Protein AF-A0A183H930-F1 (afdb_monomer)

Nearest PDB structures (foldseek):
  1kss-assembly1_A  TM=9.849E-01  e=6.474E-05  Shewanella frigidimarina
  1jry-assembly1_A  TM=9.240E-01  e=1.554E-04  Shewanella frigidimarina
  2b7r-assembly1_A  TM=7.861E-01  e=8.477E-05  Shewanella frigidimarina
  1d4c-assembly3_C  TM=9.809E-01  e=2.634E-03  Shewanella oneidensis
  1qo8-assembly1_D  TM=9.457E-01  e=6.764E-03  Shewanella frigidimarina

Sequence (139 aa):
MRFLSYLLLEIIAKVVLTKEGMIAGDDYTLNNSGTTTNVRQLQLPEFTDPVIVVGGGLAGLSAALQAVHEGANVVLIEGEKDLGGNSQKASSGVAACNTEAQRIKHVNDSPELFYSDTMSAGDRENDHVLVDQLVSLIT

Secondary structure (DSSP, 8-state):
--SSSSSS-----EEEEETTEEEPPPP-----SSS------------SSPEEEE--BHHHHHHHHHHHHTT--EEEEESSSSSBGGGGG--S----SS-HHHHHTT----HHHHHHHHHHHTTT-S-HHHHHHHHHH--

Organism: NCBI:txid387005

Mean predicted aligned error: 12.5 Å

InterPro domains:
  IPR003953 FAD-dependent oxidoreductase 2, FAD-binding domain [PF00890] (51-135)
  IPR036188 FAD/NAD(P)-binding domain superfamily [G3DSA:3.50.50.60] (29-138)
  IPR036188 FAD/NAD(P)-binding domain superfamily [SSF51905] (51-134)
  IPR050315 FAD-dependent oxidoreductase 2 [PTHR43400] (49-136)

Solvent-accessible surface area (backbone atoms only — not comparable to full-atom values): 8908 Å² total; per-residue (Å²): 146,80,85,81,80,78,84,81,86,70,78,44,70,43,38,43,47,48,102,90,47,81,48,80,66,79,95,85,87,86,80,94,73,91,66,94,67,89,73,76,70,84,79,66,78,93,61,84,81,57,49,77,36,76,41,39,24,61,70,30,49,52,51,46,51,51,42,44,73,74,70,47,52,34,40,39,28,16,52,57,100,63,75,22,63,72,55,66,71,62,80,90,75,79,92,67,33,59,40,70,72,35,55,79,68,70,50,89,60,38,62,68,57,53,45,52,50,54,36,58,74,48,78,61,72,59,61,64,70,60,48,52,52,52,41,72,76,41,88

Structure (mmCIF, N/CA/C/O backbone):
data_AF-A0A183H930-F1
#
_entry.id   AF-A0A183H930-F1
#
loop_
_atom_site.group_PDB
_atom_site.id
_atom_site.type_symbol
_atom_site.label_atom_id
_atom_site.label_alt_id
_atom_site.label_comp_id
_atom_site.label_asym_id
_atom_site.label_entity_id
_atom_site.label_seq_id
_atom_site.pdbx_PDB_ins_code
_atom_site.Cartn_x
_atom_site.Cartn_y
_atom_site.Cartn_z
_atom_site.occupancy
_atom_site.B_iso_or_equiv
_atom_site.auth_seq_id
_atom_site.auth_comp_id
_atom_site.auth_asym_id
_atom_site.auth_atom_id
_atom_site.pdbx_PDB_model_num
ATOM 1 N N . MET A 1 1 ? 4.019 -26.221 32.222 1.00 42.25 1 MET A N 1
ATOM 2 C CA . MET A 1 1 ? 3.267 -25.838 31.005 1.00 42.25 1 MET A CA 1
ATOM 3 C C . MET A 1 1 ? 2.625 -24.449 31.168 1.00 42.25 1 MET A C 1
ATOM 5 O O . MET A 1 1 ? 1.417 -24.310 31.066 1.00 42.25 1 MET A O 1
ATOM 9 N N . ARG A 1 2 ? 3.423 -23.418 31.495 1.00 30.98 2 ARG A N 1
ATOM 10 C CA . ARG A 1 2 ? 2.946 -22.042 31.781 1.00 30.98 2 ARG A CA 1
ATOM 11 C C . ARG A 1 2 ? 3.982 -20.962 31.403 1.00 30.98 2 ARG A C 1
ATOM 13 O O . ARG A 1 2 ? 4.038 -19.905 32.007 1.00 30.98 2 ARG A O 1
ATOM 20 N N . PHE A 1 3 ? 4.822 -21.263 30.411 1.00 31.56 3 PHE A N 1
ATOM 21 C CA . PHE A 1 3 ? 5.838 -20.342 29.875 1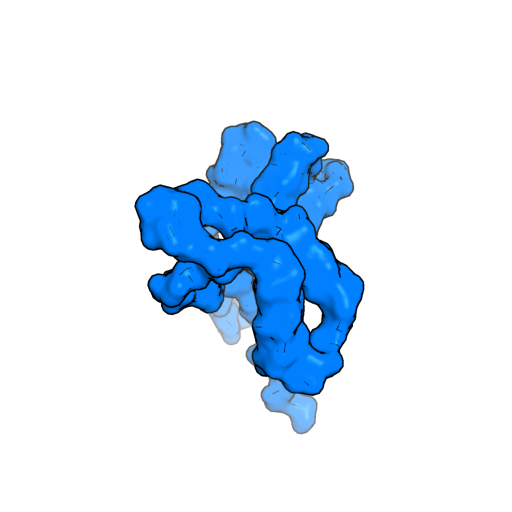.00 31.56 3 PHE A CA 1
ATOM 22 C C . PHE A 1 3 ? 5.453 -19.753 28.504 1.00 31.56 3 PHE A C 1
ATOM 24 O O . PHE A 1 3 ? 6.194 -18.955 27.953 1.00 31.56 3 PHE A O 1
ATOM 31 N N . LEU A 1 4 ? 4.275 -20.111 27.976 1.00 27.22 4 LEU A N 1
ATOM 32 C CA . LEU A 1 4 ? 3.745 -19.638 26.688 1.00 27.22 4 LEU A CA 1
ATOM 33 C C . LEU A 1 4 ? 2.601 -18.613 26.830 1.00 27.22 4 LEU A C 1
ATOM 35 O O . LEU A 1 4 ? 2.070 -18.155 25.830 1.00 27.22 4 LEU A O 1
ATOM 39 N N . SER A 1 5 ? 2.218 -18.230 28.054 1.00 31.92 5 SER A N 1
ATOM 40 C CA . SER A 1 5 ? 1.088 -17.318 28.312 1.00 31.92 5 SER A CA 1
ATOM 41 C C . SER A 1 5 ? 1.475 -15.840 28.473 1.00 31.92 5 SER A C 1
ATOM 43 O O . SER A 1 5 ? 0.611 -15.036 28.797 1.00 31.92 5 SER A O 1
ATOM 45 N N . TYR A 1 6 ? 2.749 -15.478 28.281 1.00 35.44 6 TYR A N 1
ATOM 46 C CA . TYR A 1 6 ? 3.270 -14.125 28.546 1.00 35.44 6 TYR A CA 1
ATOM 47 C C . TYR A 1 6 ? 3.743 -13.363 27.296 1.00 35.44 6 TYR A C 1
ATOM 49 O O . TYR A 1 6 ? 4.237 -12.253 27.428 1.00 35.44 6 TYR A O 1
ATOM 57 N N . LEU A 1 7 ? 3.571 -13.919 26.090 1.00 30.98 7 LEU A N 1
ATOM 58 C CA . LEU A 1 7 ? 4.020 -13.294 24.832 1.00 30.98 7 LEU A CA 1
ATOM 59 C C . LEU A 1 7 ? 2.875 -12.659 24.019 1.00 30.98 7 LEU A C 1
ATOM 61 O O . LEU A 1 7 ? 2.992 -12.492 22.813 1.00 30.98 7 LEU A O 1
ATOM 65 N N . LEU A 1 8 ? 1.731 -12.356 24.633 1.00 28.11 8 LEU A N 1
ATOM 66 C CA . LEU A 1 8 ? 0.553 -11.909 23.873 1.00 28.11 8 LEU A CA 1
ATOM 67 C C . LEU A 1 8 ? -0.244 -10.804 24.571 1.00 28.11 8 LEU A C 1
ATOM 69 O O . LEU A 1 8 ? -1.466 -10.754 24.464 1.00 28.11 8 LEU A O 1
ATOM 73 N N . LEU A 1 9 ? 0.443 -9.935 25.317 1.00 32.16 9 LEU A N 1
ATOM 74 C CA . LEU A 1 9 ? -0.199 -8.863 26.078 1.00 32.16 9 LEU A CA 1
ATOM 75 C C . LEU A 1 9 ? 0.506 -7.505 25.930 1.00 32.16 9 LEU A C 1
ATOM 77 O O . LEU A 1 9 ? 0.691 -6.796 26.910 1.00 32.16 9 LEU A O 1
ATOM 81 N N . GLU A 1 10 ? 0.878 -7.137 24.706 1.00 31.95 10 GLU A N 1
ATOM 82 C CA . GLU A 1 10 ? 1.352 -5.786 24.369 1.00 31.95 10 GLU A CA 1
ATOM 83 C C . GLU A 1 10 ? 0.702 -5.318 23.060 1.00 31.95 10 GLU A C 1
ATOM 85 O O . GLU A 1 10 ? 1.355 -5.134 22.042 1.00 31.95 10 GLU A O 1
ATOM 90 N N . ILE A 1 11 ? -0.626 -5.169 23.063 1.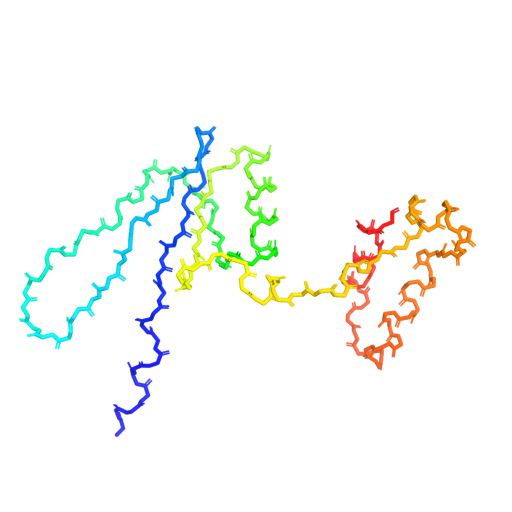00 30.03 11 ILE A N 1
ATOM 91 C CA . ILE A 1 11 ? -1.326 -4.436 21.999 1.00 30.03 11 ILE A CA 1
ATOM 92 C C . ILE A 1 11 ? -1.745 -3.108 22.612 1.00 30.03 11 ILE A C 1
ATOM 94 O O . ILE A 1 11 ? -2.835 -2.975 23.172 1.00 30.03 11 ILE A O 1
ATOM 98 N N . ILE A 1 12 ? -0.833 -2.139 22.586 1.00 35.22 12 ILE A N 1
ATOM 99 C CA . ILE A 1 12 ? -1.207 -0.744 22.797 1.00 35.22 12 ILE A CA 1
ATOM 100 C C . ILE A 1 12 ? -2.038 -0.330 21.571 1.00 35.22 12 ILE A C 1
ATOM 102 O O . ILE A 1 12 ? -1.875 -0.862 20.481 1.00 35.22 12 ILE A O 1
ATOM 106 N N . ALA A 1 13 ? -3.038 0.520 21.771 1.00 36.72 13 ALA A N 1
ATOM 107 C CA . ALA A 1 13 ? -3.813 1.111 20.693 1.00 36.72 13 ALA A CA 1
ATOM 108 C C . ALA A 1 13 ? -3.481 2.594 20.675 1.00 36.72 13 ALA A C 1
ATOM 110 O O . ALA A 1 13 ? -3.910 3.338 21.557 1.00 36.72 13 ALA A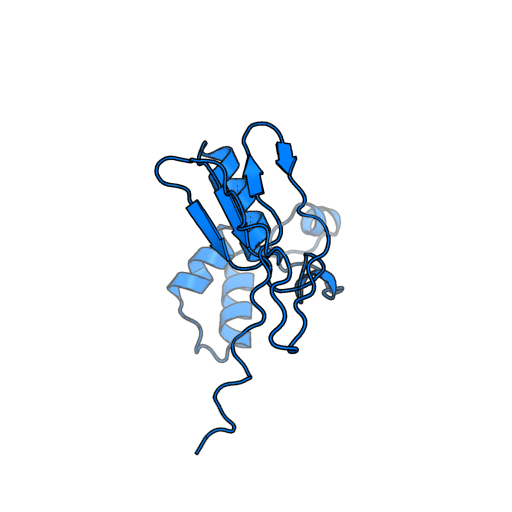 O 1
ATOM 111 N N . LYS A 1 14 ? -2.691 3.028 19.697 1.00 45.19 14 LYS A N 1
ATOM 112 C CA . LYS A 1 14 ? -2.487 4.448 19.416 1.00 45.19 14 LYS A CA 1
ATOM 113 C C . LYS A 1 14 ? -3.039 4.788 18.032 1.00 45.19 14 LYS A C 1
ATOM 115 O O . LYS A 1 14 ? -2.654 4.158 17.053 1.00 45.19 14 LYS A O 1
ATOM 120 N N . VAL A 1 15 ? -3.861 5.847 18.018 1.00 43.62 15 VAL A N 1
ATOM 121 C CA . VAL A 1 15 ? -4.410 6.635 16.890 1.00 43.62 15 VAL A CA 1
ATOM 122 C C . VAL A 1 15 ? -5.885 6.377 16.538 1.00 43.62 15 VAL A C 1
ATOM 124 O O . VAL A 1 15 ? -6.238 5.548 15.713 1.00 43.62 15 VAL A O 1
ATOM 127 N N . VAL A 1 16 ? -6.778 7.221 17.061 1.00 45.84 16 VAL A N 1
ATOM 128 C CA . VAL A 1 16 ? -8.144 7.342 16.523 1.00 45.84 16 VAL A CA 1
ATOM 129 C C . VAL A 1 16 ? -8.152 8.464 15.480 1.00 45.84 16 VAL A C 1
ATOM 131 O O . VAL A 1 16 ? -7.815 9.608 15.800 1.00 45.84 16 VAL A O 1
ATOM 134 N N . LEU A 1 17 ? -8.514 8.142 14.234 1.00 43.22 17 LEU A N 1
ATOM 135 C CA . LEU A 1 17 ? -8.667 9.123 13.158 1.00 43.22 17 LEU A CA 1
ATOM 136 C C . LEU A 1 17 ? -10.144 9.480 13.028 1.00 43.22 17 LEU A C 1
ATOM 138 O O . LEU A 1 17 ? -10.977 8.654 12.666 1.00 43.22 17 LEU A O 1
ATOM 142 N N . THR A 1 18 ? -10.470 10.730 13.332 1.00 40.78 18 THR A N 1
ATOM 143 C CA . THR A 1 18 ? -11.840 11.237 13.225 1.00 40.78 18 THR A CA 1
ATOM 144 C C . THR A 1 18 ? -11.938 12.234 12.080 1.00 40.78 18 THR A C 1
ATOM 146 O O . THR A 1 18 ? -10.941 12.851 11.696 1.00 40.78 18 THR A O 1
ATOM 149 N N . LYS A 1 19 ? -13.152 12.438 11.560 1.00 32.59 19 LYS A N 1
ATOM 150 C CA . LYS A 1 19 ? -13.449 13.485 10.570 1.00 32.59 19 LYS A CA 1
ATOM 151 C C . LYS A 1 19 ? -13.065 14.897 11.054 1.00 32.59 19 LYS A C 1
ATOM 153 O O . LYS A 1 19 ? -12.875 15.784 10.229 1.00 32.59 19 LYS A O 1
ATOM 158 N N . GLU A 1 20 ? -12.934 15.106 12.369 1.00 30.14 20 GLU A N 1
ATOM 159 C CA . GLU A 1 20 ? -12.528 16.373 12.991 1.00 30.14 20 GLU A CA 1
ATOM 160 C C . GLU A 1 20 ? -11.017 16.499 13.290 1.00 30.14 20 GLU A C 1
ATOM 162 O O . GLU A 1 20 ? -10.578 17.562 13.732 1.00 30.14 20 GLU A O 1
ATOM 167 N N . GLY A 1 21 ? -10.204 15.464 13.042 1.00 33.00 21 GLY A N 1
ATOM 168 C CA . GLY A 1 21 ? -8.750 15.494 13.251 1.00 33.00 21 GLY A CA 1
ATOM 169 C C . GLY A 1 21 ? -8.172 14.276 13.983 1.00 33.00 21 GLY A C 1
ATOM 170 O O . GLY A 1 21 ? -8.880 13.334 14.351 1.00 33.00 21 GLY A O 1
ATOM 171 N N . MET A 1 22 ? -6.846 14.299 14.171 1.00 37.06 22 MET A N 1
ATOM 172 C CA . MET A 1 22 ? -6.065 13.244 14.829 1.00 37.06 22 MET A CA 1
ATOM 173 C C . MET A 1 22 ? -6.134 13.388 16.353 1.00 37.06 22 MET A C 1
ATOM 175 O O . MET A 1 22 ? -5.714 14.409 16.895 1.00 37.06 22 MET A O 1
ATOM 179 N N . ILE A 1 23 ? -6.610 12.353 17.047 1.00 41.38 23 ILE A N 1
ATOM 180 C CA . ILE A 1 23 ? -6.580 12.294 18.513 1.00 41.38 23 ILE A CA 1
ATOM 181 C C . ILE A 1 23 ? -5.456 11.330 18.914 1.00 41.38 23 ILE A C 1
ATOM 183 O O . ILE A 1 23 ? -5.571 10.113 18.750 1.00 41.38 23 ILE A O 1
ATOM 187 N N . ALA A 1 24 ? -4.340 11.878 19.402 1.00 39.09 24 ALA A N 1
ATOM 188 C CA . ALA A 1 24 ? -3.243 11.097 19.970 1.00 39.09 24 ALA A CA 1
ATOM 189 C C . ALA A 1 24 ? -3.583 10.688 21.415 1.00 39.09 24 ALA A C 1
ATOM 191 O O . ALA A 1 24 ? -4.041 11.517 22.198 1.00 39.09 24 ALA A O 1
ATOM 192 N N . GLY A 1 25 ? -3.376 9.414 21.762 1.00 38.19 25 GLY A N 1
ATOM 193 C CA . GLY A 1 2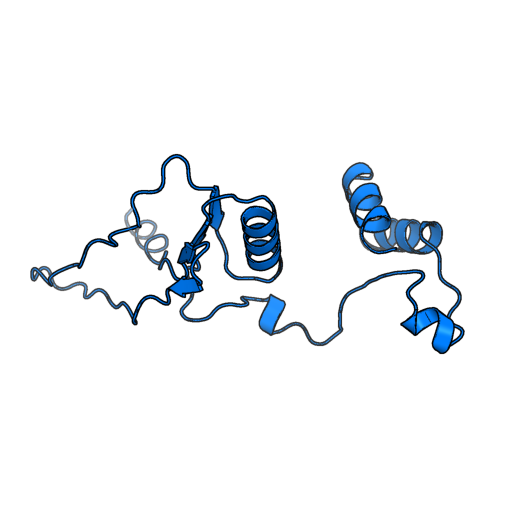5 ? -3.493 8.916 23.137 1.00 38.19 25 GLY A CA 1
ATOM 194 C C . GLY A 1 25 ? -2.150 9.004 23.871 1.00 38.19 25 GLY A C 1
ATOM 195 O O . GLY A 1 25 ? -1.135 8.562 23.330 1.00 38.19 25 GLY A O 1
ATOM 196 N N . ASP A 1 26 ? -2.149 9.578 25.078 1.00 33.12 26 ASP A N 1
ATOM 197 C CA . ASP A 1 26 ? -0.970 9.722 25.950 1.00 33.12 26 ASP A CA 1
ATOM 198 C C . ASP A 1 26 ? -0.344 8.362 26.350 1.00 33.12 26 ASP A C 1
ATOM 200 O O . ASP A 1 26 ? -1.007 7.328 26.324 1.00 33.12 26 ASP A O 1
ATOM 204 N N . ASP A 1 27 ? 0.949 8.352 26.708 1.00 33.44 27 ASP A N 1
ATOM 205 C CA . ASP A 1 27 ? 1.756 7.152 27.016 1.00 33.44 27 ASP A CA 1
ATOM 206 C C . ASP A 1 27 ? 1.128 6.218 28.088 1.00 33.44 27 ASP A C 1
ATOM 208 O O . ASP A 1 27 ? 0.786 6.647 29.191 1.00 33.44 27 ASP A O 1
ATOM 212 N N . TYR A 1 28 ? 1.051 4.910 27.790 1.00 43.62 28 TYR A N 1
ATOM 213 C CA . TYR A 1 28 ? 0.510 3.861 28.671 1.00 43.62 28 TYR A CA 1
ATOM 214 C C . TYR A 1 28 ? 1.615 2.905 29.163 1.00 43.62 28 TYR A C 1
ATOM 216 O O . TYR A 1 28 ? 2.364 2.351 28.364 1.00 43.62 28 TYR A O 1
ATOM 224 N N . THR A 1 29 ? 1.689 2.659 30.476 1.00 27.91 29 THR A N 1
ATOM 225 C CA . THR A 1 29 ? 2.452 1.553 31.095 1.00 27.91 29 THR A CA 1
ATOM 226 C C . THR A 1 29 ? 1.552 0.829 32.106 1.00 27.91 29 THR A C 1
ATOM 228 O O . THR A 1 29 ? 0.792 1.481 32.820 1.00 27.91 29 THR A O 1
ATOM 231 N N . LEU A 1 30 ? 1.606 -0.510 32.178 1.00 36.06 30 LEU A N 1
ATOM 232 C CA . LEU A 1 30 ? 0.872 -1.315 33.171 1.00 36.06 30 LEU A CA 1
ATOM 233 C C . LEU A 1 30 ? 1.864 -2.057 34.080 1.00 36.06 30 LEU A C 1
ATOM 235 O O . LEU A 1 30 ? 2.771 -2.732 33.599 1.00 36.06 30 LEU A O 1
ATOM 239 N N . ASN A 1 31 ? 1.705 -1.926 35.401 1.00 35.69 31 ASN A N 1
ATOM 240 C CA . ASN A 1 31 ? 2.562 -2.560 36.405 1.00 35.69 31 ASN A CA 1
ATOM 241 C C . ASN A 1 31 ? 1.976 -3.888 36.922 1.00 35.69 31 ASN A C 1
ATOM 243 O O . ASN A 1 31 ? 0.788 -4.017 37.199 1.00 35.69 31 ASN A O 1
ATOM 247 N N . ASN A 1 32 ? 2.844 -4.886 37.097 1.00 46.19 32 ASN A N 1
ATOM 248 C CA . ASN A 1 32 ? 2.489 -6.275 37.407 1.00 46.19 32 ASN A CA 1
ATOM 249 C C . ASN A 1 32 ? 2.323 -6.567 38.922 1.00 46.19 32 ASN A C 1
ATOM 251 O O . ASN A 1 32 ? 2.726 -7.626 39.395 1.00 46.19 32 ASN A O 1
ATOM 255 N N . SER A 1 33 ? 1.806 -5.623 39.722 1.00 44.78 33 SER A N 1
ATOM 256 C CA . SER A 1 33 ? 1.922 -5.679 41.197 1.00 44.78 33 SER A CA 1
ATOM 257 C C . SER A 1 33 ? 0.632 -5.940 41.985 1.00 44.78 33 SER A C 1
ATOM 259 O O . SER A 1 33 ? 0.656 -5.852 43.209 1.00 44.78 33 SER A O 1
ATOM 261 N N . GLY A 1 34 ? -0.492 -6.281 41.345 1.00 39.94 34 GLY A N 1
ATOM 262 C CA . GLY A 1 34 ? -1.723 -6.636 42.076 1.00 39.94 34 GLY A CA 1
ATOM 263 C C . GLY A 1 34 ? -2.332 -5.492 42.903 1.00 39.94 34 GLY A C 1
ATOM 264 O O . GLY A 1 34 ? -3.161 -5.731 43.778 1.00 39.94 34 GLY A O 1
ATOM 265 N N . THR A 1 35 ? -1.945 -4.249 42.617 1.00 31.41 35 THR A N 1
ATOM 266 C CA . THR A 1 35 ? -2.555 -3.029 43.152 1.00 31.41 35 THR A CA 1
ATOM 267 C C . THR A 1 35 ? -3.465 -2.441 42.076 1.00 31.41 35 THR A C 1
ATOM 269 O O . THR A 1 35 ? -3.062 -2.349 40.920 1.00 31.41 35 THR A O 1
ATOM 272 N N . THR A 1 36 ? -4.691 -2.046 42.429 1.00 35.97 36 THR A N 1
ATOM 273 C CA . THR A 1 36 ? -5.628 -1.350 41.531 1.00 35.97 36 THR A CA 1
ATOM 274 C C . THR A 1 36 ? -5.062 0.005 41.109 1.00 35.97 36 THR A C 1
ATOM 276 O O . THR A 1 36 ? -5.284 1.020 41.768 1.00 35.97 36 THR A O 1
ATOM 279 N N . THR A 1 37 ? -4.332 0.024 40.000 1.00 34.47 37 THR A N 1
ATOM 280 C CA . THR A 1 37 ? -4.044 1.244 39.248 1.00 34.47 37 THR A CA 1
ATOM 281 C C . THR A 1 37 ? -5.280 1.551 38.405 1.00 34.47 37 THR A C 1
ATOM 283 O O . THR A 1 37 ? -5.865 0.649 37.810 1.00 34.47 37 THR A O 1
ATOM 286 N N . ASN A 1 38 ? -5.726 2.806 38.403 1.00 36.47 38 ASN A N 1
ATOM 287 C CA . ASN A 1 38 ? -6.899 3.261 37.661 1.00 36.47 38 ASN A CA 1
ATOM 288 C C . ASN A 1 38 ? -6.625 3.098 36.153 1.00 36.47 38 ASN A C 1
ATOM 290 O O . ASN A 1 38 ? -6.070 3.992 35.516 1.00 36.47 38 ASN A O 1
ATOM 294 N N . VAL A 1 39 ? -6.930 1.919 35.602 1.00 41.12 39 VAL A N 1
ATOM 295 C CA . VAL A 1 39 ? -6.864 1.657 34.166 1.00 41.12 39 VAL A CA 1
ATOM 296 C C . VAL A 1 39 ? -7.978 2.499 33.568 1.00 41.12 39 VAL A C 1
ATOM 298 O O . VAL A 1 39 ? -9.147 2.122 33.630 1.00 41.12 39 VAL A O 1
ATOM 301 N N . ARG A 1 40 ? -7.649 3.695 33.069 1.00 39.00 40 ARG A N 1
ATOM 302 C CA . ARG A 1 40 ? -8.589 4.454 32.248 1.00 39.00 40 ARG A CA 1
ATOM 303 C C . ARG A 1 40 ? -8.880 3.586 31.034 1.00 39.00 40 ARG A C 1
ATOM 305 O O . ARG A 1 40 ? -8.052 3.474 30.135 1.00 39.00 40 ARG A O 1
ATOM 312 N N . GLN A 1 41 ? -10.027 2.918 31.072 1.00 42.25 41 GLN A N 1
ATOM 313 C CA . GLN A 1 41 ? -10.597 2.211 29.941 1.00 42.25 41 GLN A CA 1
ATOM 314 C C . GLN A 1 41 ? -10.553 3.166 28.746 1.00 42.25 41 GLN A C 1
ATOM 316 O O . GLN A 1 41 ? -10.975 4.317 28.875 1.00 42.25 41 GLN A O 1
ATOM 321 N N . LEU A 1 42 ? -9.985 2.722 27.621 1.00 45.72 42 LEU A N 1
ATOM 322 C CA . LEU A 1 42 ? -10.014 3.485 26.377 1.00 45.72 42 LEU A CA 1
ATOM 323 C C . LEU A 1 42 ? -11.484 3.753 26.046 1.00 45.72 42 LEU A C 1
ATOM 325 O O . LEU A 1 42 ? -12.212 2.857 25.620 1.00 45.72 42 LEU A O 1
ATOM 329 N N . GLN A 1 43 ? -11.928 4.980 26.302 1.00 45.25 43 GLN A N 1
ATOM 330 C CA . GLN A 1 43 ? -13.201 5.478 25.814 1.00 45.25 43 GLN A CA 1
ATOM 331 C C . GLN A 1 43 ? -12.989 5.784 24.340 1.00 45.25 43 GLN A C 1
ATOM 333 O O . GLN A 1 43 ? -12.595 6.884 23.957 1.00 45.25 43 GLN A O 1
ATOM 338 N N . LEU A 1 44 ? -13.170 4.749 23.520 1.00 52.12 44 LEU A N 1
ATOM 339 C CA . LEU A 1 44 ? -13.325 4.935 22.088 1.00 52.12 44 LEU A CA 1
ATOM 340 C C . LEU A 1 44 ? -14.553 5.829 21.877 1.00 52.12 44 LEU A C 1
ATOM 342 O O . LEU A 1 44 ? -15.536 5.679 22.612 1.00 52.12 44 LEU A O 1
ATOM 346 N N . PRO A 1 45 ? -14.522 6.760 20.913 1.00 52.59 45 PRO A N 1
ATOM 347 C CA . PRO A 1 45 ? -15.732 7.473 20.545 1.00 52.59 45 PRO A CA 1
ATOM 348 C C . PRO A 1 45 ? -16.809 6.445 20.189 1.00 52.59 45 PRO A C 1
ATOM 350 O O . PRO A 1 45 ? -16.507 5.429 19.555 1.00 52.59 45 PRO A O 1
ATOM 353 N N . GLU A 1 46 ? -18.052 6.687 20.602 1.00 60.84 46 GLU A N 1
ATOM 354 C CA . GLU A 1 46 ? -19.182 5.870 20.161 1.00 60.84 46 GLU A CA 1
ATOM 355 C C . GLU A 1 46 ? -19.425 6.131 18.672 1.00 60.84 46 GLU A C 1
ATOM 357 O O . GLU A 1 46 ? -20.236 6.966 18.276 1.00 60.84 46 GLU A O 1
ATOM 362 N N . PHE A 1 47 ? -18.673 5.434 17.828 1.00 61.62 47 PHE A N 1
ATOM 363 C CA . PHE A 1 47 ? -18.968 5.330 16.413 1.00 61.62 47 PHE A CA 1
ATOM 364 C C . PHE A 1 47 ? -19.906 4.149 16.200 1.00 61.62 47 PHE A C 1
ATOM 366 O O . PHE A 1 47 ? -19.633 3.034 16.644 1.00 61.62 47 PHE A O 1
ATOM 373 N N . THR A 1 48 ? -20.997 4.381 15.480 1.00 66.69 48 THR A N 1
ATOM 374 C CA . THR A 1 48 ? -21.731 3.297 14.827 1.00 66.69 48 THR A CA 1
ATOM 375 C C . THR A 1 48 ? -20.855 2.738 13.706 1.00 66.69 48 THR A C 1
ATOM 377 O O . THR A 1 48 ? -20.447 3.499 12.826 1.00 66.69 48 THR A O 1
ATOM 380 N N . ASP A 1 49 ? -20.556 1.440 13.766 1.00 77.94 49 ASP A N 1
ATOM 381 C CA . ASP A 1 49 ? -19.862 0.658 12.730 1.00 77.94 49 ASP A CA 1
ATOM 382 C C . ASP A 1 49 ? -18.511 1.235 12.245 1.00 77.94 49 ASP A C 1
ATOM 384 O O . ASP A 1 49 ? -18.363 1.580 11.070 1.00 77.94 49 ASP A O 1
ATOM 388 N N . PRO A 1 50 ? -17.492 1.360 13.121 1.00 81.81 50 PRO A N 1
ATOM 389 C CA . PRO A 1 50 ? -16.184 1.854 12.708 1.00 81.81 50 PRO A CA 1
ATOM 390 C C . PRO A 1 50 ? -15.415 0.830 11.860 1.00 81.81 50 PRO A C 1
ATOM 392 O O . PRO A 1 50 ? -15.440 -0.374 12.121 1.00 81.81 50 PRO A O 1
ATOM 395 N N . VAL A 1 51 ? -14.626 1.329 10.908 1.00 85.81 51 VAL A N 1
ATOM 396 C CA . VAL A 1 51 ? -13.557 0.558 10.265 1.00 85.81 51 VAL A CA 1
ATOM 397 C C . VAL A 1 51 ? -12.370 0.508 11.220 1.00 85.81 51 VAL A C 1
ATOM 399 O O . VAL A 1 51 ? -11.827 1.544 11.605 1.00 85.81 51 VAL A O 1
ATOM 402 N N . ILE A 1 52 ? -11.955 -0.697 11.607 1.00 87.50 52 ILE A N 1
ATOM 403 C CA . ILE A 1 52 ? -10.804 -0.897 12.492 1.00 87.50 52 ILE A CA 1
ATOM 404 C C . ILE A 1 52 ? -9.595 -1.299 11.650 1.00 87.50 52 ILE A C 1
ATOM 406 O O . ILE A 1 52 ? -9.609 -2.334 10.986 1.00 87.50 52 ILE A O 1
ATOM 410 N N . VAL A 1 53 ? -8.539 -0.495 11.709 1.00 85.94 53 VAL A N 1
ATOM 411 C CA . VAL A 1 53 ? -7.258 -0.749 11.049 1.00 85.94 53 VAL A CA 1
ATOM 412 C C . VAL A 1 53 ? -6.220 -1.130 12.097 1.00 85.94 53 VAL A C 1
ATOM 414 O O . VAL A 1 53 ? -6.018 -0.412 13.074 1.00 85.94 53 VAL A O 1
ATOM 417 N N . VAL A 1 54 ? -5.543 -2.259 11.896 1.00 88.06 54 VAL A N 1
ATOM 418 C CA . VAL A 1 54 ? -4.516 -2.765 12.817 1.00 88.06 54 VAL A CA 1
ATOM 419 C C . VAL A 1 54 ? -3.142 -2.653 12.159 1.00 88.06 54 VAL A C 1
ATOM 421 O O . VAL A 1 54 ? -2.914 -3.215 11.090 1.00 88.06 54 VAL A O 1
ATOM 424 N N . GLY A 1 55 ? -2.234 -1.941 12.820 1.00 85.25 55 GLY A N 1
ATOM 425 C CA . GLY A 1 55 ? -0.892 -1.599 12.359 1.00 85.25 55 GLY A CA 1
ATOM 426 C C . GLY A 1 55 ? -0.801 -0.158 11.851 1.00 85.25 55 GLY A C 1
ATOM 427 O O . GLY A 1 55 ? -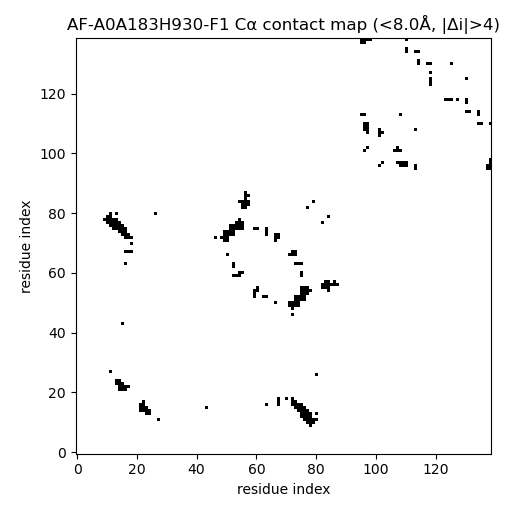1.505 0.237 10.928 1.00 85.25 55 GLY A O 1
ATOM 428 N N . GLY A 1 56 ? 0.117 0.621 12.416 1.00 85.69 56 GLY A N 1
ATOM 429 C CA . GLY A 1 56 ? 0.434 2.003 12.051 1.00 85.69 56 GLY A CA 1
ATOM 430 C C . GLY A 1 56 ? 1.610 2.136 11.081 1.00 85.69 56 GLY A C 1
ATOM 431 O O . GLY A 1 56 ? 2.232 3.195 11.008 1.00 85.69 56 GLY A O 1
ATOM 432 N N . GLY A 1 57 ? 1.951 1.070 10.352 1.00 87.69 57 GLY A N 1
ATOM 433 C CA . GLY A 1 57 ? 2.898 1.111 9.232 1.00 87.69 57 GLY A CA 1
ATOM 434 C C . GLY A 1 57 ? 2.295 1.747 7.973 1.00 87.69 57 GLY A C 1
ATOM 435 O O . GLY A 1 57 ? 1.127 2.132 7.963 1.00 87.69 57 GLY A O 1
ATOM 436 N N . LEU A 1 58 ? 3.070 1.813 6.881 1.00 90.38 58 LEU A N 1
ATOM 437 C CA . LEU A 1 58 ? 2.629 2.462 5.634 1.00 90.38 58 LEU A CA 1
ATOM 438 C C . LEU A 1 58 ? 1.283 1.913 5.135 1.00 90.38 58 LEU A C 1
ATOM 440 O O . LEU A 1 58 ? 0.377 2.690 4.869 1.00 90.38 58 LEU A O 1
ATOM 444 N N . ALA A 1 59 ? 1.127 0.586 5.083 1.00 92.06 59 ALA A N 1
ATOM 445 C CA . ALA A 1 59 ? -0.103 -0.048 4.606 1.00 92.06 59 ALA A CA 1
ATOM 446 C C . ALA A 1 59 ? -1.335 0.318 5.453 1.00 92.06 59 ALA A C 1
ATOM 448 O O . ALA A 1 59 ? -2.379 0.660 4.903 1.00 92.06 59 ALA A O 1
ATOM 449 N N . GLY A 1 60 ? -1.214 0.284 6.784 1.00 90.75 60 GLY A N 1
ATOM 450 C CA . GLY A 1 60 ? -2.326 0.609 7.677 1.00 90.75 60 GLY A CA 1
ATOM 451 C C . GLY A 1 60 ? -2.684 2.092 7.648 1.00 90.75 60 GLY A C 1
ATOM 452 O O . GLY A 1 60 ? -3.857 2.437 7.545 1.00 90.75 60 GLY A O 1
ATOM 453 N N . LEU A 1 61 ? -1.690 2.984 7.621 1.00 89.12 61 LEU A N 1
ATOM 454 C CA . LEU A 1 61 ? -1.936 4.419 7.461 1.00 89.12 61 LEU A CA 1
ATOM 455 C C . LEU A 1 61 ? -2.588 4.742 6.109 1.00 89.12 61 LEU A C 1
ATOM 457 O O . LEU A 1 61 ? -3.530 5.530 6.068 1.00 89.12 61 LEU A O 1
ATOM 461 N N . S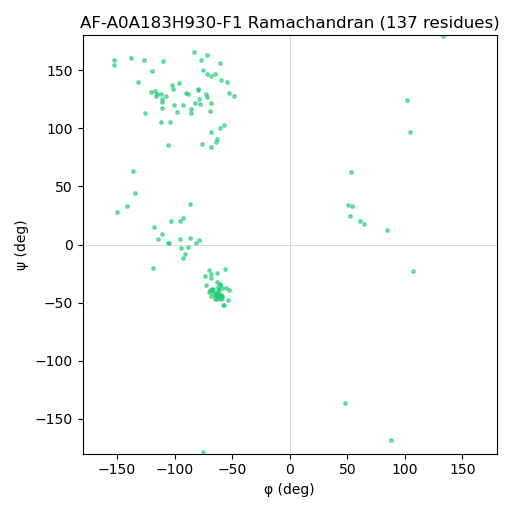ER A 1 62 ? -2.145 4.109 5.018 1.00 89.12 62 SER A N 1
ATOM 462 C CA . SER A 1 62 ? -2.766 4.257 3.697 1.00 89.12 62 SER A CA 1
ATOM 463 C C . SER A 1 62 ? -4.212 3.756 3.681 1.00 89.12 62 SER A C 1
ATOM 465 O O . SER A 1 62 ? -5.089 4.452 3.174 1.00 89.12 62 SER A O 1
ATOM 467 N N . ALA A 1 63 ? -4.483 2.591 4.276 1.00 88.88 63 ALA A N 1
ATOM 468 C CA . ALA A 1 63 ? -5.836 2.047 4.379 1.00 88.88 63 ALA A CA 1
ATOM 469 C C . ALA A 1 63 ? -6.754 2.951 5.214 1.00 88.88 63 ALA A C 1
ATOM 471 O O . ALA A 1 63 ? -7.887 3.225 4.818 1.00 88.88 63 ALA A O 1
ATOM 472 N N . ALA A 1 64 ? -6.254 3.454 6.344 1.00 85.19 64 ALA A N 1
ATOM 473 C CA . ALA A 1 64 ? -7.001 4.347 7.215 1.00 85.19 64 ALA A CA 1
ATOM 474 C C . ALA A 1 64 ? -7.309 5.686 6.534 1.00 85.19 64 ALA A C 1
ATOM 476 O O . ALA A 1 64 ? -8.445 6.149 6.590 1.00 85.19 64 ALA A O 1
ATOM 477 N N . LEU A 1 65 ? -6.330 6.276 5.841 1.00 83.44 65 LEU A N 1
ATOM 478 C CA . LEU A 1 65 ? -6.524 7.505 5.073 1.00 83.44 65 LEU A CA 1
ATOM 479 C C . LEU A 1 65 ? -7.584 7.321 3.983 1.00 83.44 65 LEU A C 1
ATOM 481 O O . LEU A 1 65 ? -8.486 8.150 3.873 1.00 83.44 65 LEU A O 1
ATOM 485 N N . GLN A 1 66 ? -7.505 6.231 3.214 1.00 86.81 66 GLN A N 1
ATOM 486 C CA . GLN A 1 66 ? -8.489 5.963 2.169 1.00 86.81 66 GLN A CA 1
ATOM 487 C C . GLN A 1 66 ? -9.890 5.781 2.762 1.00 86.81 66 GLN A C 1
ATOM 489 O O . GLN A 1 66 ? -10.837 6.388 2.278 1.00 86.81 66 GLN A O 1
ATOM 494 N N . ALA A 1 67 ? -10.034 5.011 3.842 1.00 82.75 67 ALA A N 1
ATOM 495 C CA . ALA A 1 67 ? -11.326 4.819 4.495 1.00 82.75 67 ALA A CA 1
ATOM 496 C C . ALA A 1 67 ? -11.919 6.140 5.025 1.00 82.75 67 ALA A C 1
ATOM 498 O O . ALA A 1 67 ? -13.117 6.374 4.875 1.00 82.75 67 ALA A O 1
ATOM 499 N N . VAL A 1 68 ? -11.090 7.036 5.578 1.00 80.75 68 VAL A N 1
ATOM 500 C CA . VAL A 1 68 ? -11.524 8.386 5.976 1.00 80.75 68 VAL A CA 1
ATOM 501 C C . VAL A 1 68 ? -11.963 9.213 4.763 1.00 80.75 68 VAL A C 1
ATOM 503 O O . VAL A 1 68 ? -12.988 9.889 4.837 1.00 80.75 68 VAL A O 1
ATOM 506 N N . HIS A 1 69 ? -11.233 9.159 3.643 1.00 80.12 69 HIS A N 1
ATOM 507 C CA . HIS A 1 69 ? -11.623 9.845 2.403 1.00 80.12 69 HIS A CA 1
ATOM 508 C C . HIS A 1 69 ? -12.975 9.360 1.859 1.00 80.12 69 HIS A C 1
ATOM 510 O O . HIS A 1 69 ? -13.745 10.171 1.351 1.00 80.12 69 HIS A O 1
ATOM 516 N N . GLU A 1 70 ? -13.295 8.077 2.028 1.00 87.62 70 GLU A N 1
ATOM 517 C CA . GLU A 1 70 ? -14.602 7.498 1.681 1.00 87.62 70 GLU A CA 1
ATOM 518 C C . GLU A 1 70 ? -15.700 7.791 2.730 1.00 87.62 70 GLU A C 1
ATOM 520 O O . GLU A 1 70 ? -16.831 7.320 2.612 1.00 87.62 70 GLU A O 1
ATOM 525 N N . GLY A 1 71 ? -15.397 8.578 3.768 1.00 77.62 71 GLY A N 1
ATOM 526 C CA . GLY A 1 71 ? -16.357 9.016 4.783 1.00 77.62 71 GLY A CA 1
ATOM 527 C C . GLY A 1 71 ? -16.589 8.027 5.927 1.00 77.62 71 GLY A C 1
ATOM 528 O O . GLY A 1 71 ? -17.537 8.204 6.696 1.00 77.62 71 GLY A O 1
ATOM 529 N N . ALA A 1 72 ? -15.749 6.998 6.070 1.00 81.19 72 ALA A N 1
ATOM 530 C CA . ALA A 1 72 ? -15.845 6.059 7.180 1.00 81.19 72 ALA A CA 1
ATOM 531 C C . ALA A 1 72 ? -15.323 6.665 8.494 1.00 81.19 72 ALA A C 1
ATOM 533 O O . ALA A 1 72 ? -14.381 7.461 8.515 1.00 81.19 72 ALA A O 1
ATOM 534 N N . ASN A 1 73 ? -15.890 6.219 9.617 1.00 77.88 73 ASN A N 1
ATOM 535 C CA . ASN A 1 73 ? -15.272 6.412 10.927 1.00 77.88 73 ASN A CA 1
ATOM 536 C C . ASN A 1 73 ? -14.166 5.366 11.094 1.00 77.88 73 ASN A C 1
ATOM 538 O O . ASN A 1 73 ? -14.443 4.173 10.960 1.00 77.88 73 ASN A O 1
ATOM 542 N N . VAL A 1 74 ? -12.934 5.789 11.390 1.00 77.31 74 VAL A N 1
ATOM 543 C CA . VAL A 1 74 ? -11.777 4.885 11.420 1.00 77.31 74 VAL A CA 1
ATOM 544 C C . VAL A 1 74 ? -11.112 4.866 12.792 1.00 77.31 74 VAL A C 1
ATOM 546 O O . VAL A 1 74 ? -10.770 5.895 13.370 1.00 77.31 74 VAL A O 1
ATOM 549 N N . VAL A 1 75 ? -10.863 3.665 13.303 1.00 81.38 75 VAL A N 1
ATOM 550 C CA . VAL A 1 75 ? -10.033 3.439 14.490 1.00 81.38 75 VAL A CA 1
ATOM 551 C C . VAL A 1 75 ? -8.750 2.753 14.037 1.00 81.38 75 VAL A C 1
ATOM 553 O O . VAL A 1 75 ? -8.816 1.644 13.514 1.00 81.38 75 VAL A O 1
ATOM 556 N N . LEU A 1 76 ? -7.592 3.389 14.229 1.00 78.56 76 LEU A N 1
ATOM 557 C CA . LEU A 1 76 ? -6.286 2.795 13.943 1.00 78.56 76 LEU A CA 1
ATOM 558 C C . LEU A 1 76 ? -5.612 2.343 15.249 1.00 78.56 76 LEU A C 1
ATOM 560 O O . LEU A 1 76 ? -5.673 2.998 16.287 1.00 78.56 76 LEU A O 1
ATOM 564 N N . ILE A 1 77 ? -5.007 1.164 15.222 1.00 81.31 77 ILE A N 1
ATOM 565 C CA . ILE A 1 77 ? -4.399 0.539 16.395 1.00 81.31 77 ILE A CA 1
ATOM 566 C C . ILE A 1 77 ? -2.951 0.211 16.055 1.00 81.31 77 ILE A C 1
ATOM 568 O O . ILE A 1 77 ? -2.698 -0.660 15.228 1.00 81.31 77 ILE A O 1
ATOM 572 N N . GLU A 1 78 ? -2.008 0.885 16.706 1.00 81.94 78 GLU A N 1
ATOM 573 C CA . GLU A 1 78 ? -0.580 0.549 16.678 1.00 81.94 78 GLU A CA 1
ATOM 574 C C . GLU A 1 78 ? -0.122 0.032 18.045 1.00 81.94 78 GLU A C 1
ATOM 576 O O . GLU A 1 78 ? -0.306 0.731 19.044 1.00 81.94 78 GLU A O 1
ATOM 581 N N . GLY A 1 79 ? 0.473 -1.167 18.042 1.00 77.75 79 GLY A N 1
ATOM 582 C CA . GLY A 1 79 ? 0.992 -1.864 19.219 1.00 77.75 79 GLY A CA 1
ATOM 583 C C . GLY A 1 79 ? 2.284 -1.262 19.765 1.00 77.75 79 GLY A C 1
ATOM 584 O O . GLY A 1 79 ? 2.536 -1.356 20.964 1.00 77.75 79 GLY A O 1
ATOM 585 N N . GLU A 1 80 ? 3.070 -0.613 18.907 1.00 79.50 80 GLU A N 1
ATOM 586 C CA . GLU A 1 80 ? 4.307 0.071 19.270 1.00 79.50 80 GLU A CA 1
ATOM 587 C C . GLU A 1 80 ? 4.078 1.491 19.814 1.00 79.50 80 GLU A C 1
ATOM 589 O O . GLU A 1 80 ? 3.012 2.099 19.681 1.00 79.50 80 GLU A O 1
ATOM 594 N N . LYS A 1 81 ? 5.121 2.061 20.438 1.00 76.56 81 LYS A N 1
ATOM 595 C CA . LYS A 1 81 ? 5.066 3.441 20.950 1.00 76.56 81 LYS A CA 1
ATOM 596 C C . LYS A 1 81 ? 4.851 4.467 19.832 1.00 76.56 81 LYS A C 1
ATOM 598 O O . LYS A 1 81 ? 4.131 5.447 20.053 1.00 76.56 81 LYS A O 1
ATOM 603 N N . ASP A 1 82 ? 5.496 4.234 18.693 1.00 79.69 82 ASP A N 1
ATOM 604 C CA . ASP A 1 82 ? 5.582 5.140 17.553 1.00 79.69 82 ASP A CA 1
ATOM 605 C C . ASP A 1 82 ? 4.978 4.493 16.299 1.00 79.69 82 ASP A C 1
ATOM 607 O O . ASP A 1 82 ? 5.050 3.279 16.105 1.00 79.69 82 ASP A O 1
ATOM 611 N N . LEU A 1 83 ? 4.412 5.321 15.417 1.00 83.12 83 LEU A N 1
ATOM 612 C CA . LEU A 1 83 ? 3.931 4.884 14.106 1.00 83.12 83 LEU A CA 1
ATOM 613 C C . LEU A 1 83 ? 5.091 4.573 13.151 1.00 83.12 83 LEU A C 1
ATOM 615 O O . LEU A 1 83 ? 6.208 5.066 13.296 1.00 83.12 83 LEU A O 1
ATOM 619 N N . GLY A 1 84 ? 4.772 3.843 12.085 1.00 81.75 84 GLY A N 1
ATOM 620 C CA . GLY A 1 84 ? 5.634 3.654 10.923 1.00 81.75 84 GLY A CA 1
ATOM 621 C C . GLY A 1 84 ? 6.256 2.264 10.822 1.00 81.75 84 GLY A C 1
ATOM 622 O O . GLY A 1 84 ? 6.568 1.837 9.709 1.00 81.75 84 GLY A O 1
ATOM 623 N N . GLY A 1 85 ? 6.386 1.524 11.927 1.00 87.38 85 GLY A N 1
ATOM 624 C CA . GLY A 1 85 ? 6.870 0.140 11.934 1.00 87.38 85 GLY A CA 1
ATOM 625 C C . GLY A 1 85 ? 8.149 -0.064 11.105 1.00 87.38 85 GLY A C 1
ATOM 626 O O . GLY A 1 85 ? 9.075 0.747 11.125 1.00 87.38 85 GLY A O 1
ATOM 627 N N . ASN A 1 86 ? 8.207 -1.141 10.315 1.00 89.81 86 ASN A N 1
ATOM 628 C CA . ASN A 1 86 ? 9.336 -1.369 9.401 1.00 89.81 86 ASN A CA 1
ATOM 629 C C . ASN A 1 86 ? 9.397 -0.360 8.247 1.00 89.81 86 ASN A C 1
ATOM 631 O O . ASN A 1 86 ? 10.482 -0.097 7.733 1.00 89.81 86 ASN A O 1
ATOM 635 N N . SER A 1 87 ? 8.269 0.240 7.862 1.00 89.44 87 SER A N 1
ATOM 636 C CA . SER A 1 87 ? 8.230 1.239 6.792 1.00 89.44 87 SER A CA 1
ATOM 637 C C . SER A 1 87 ? 9.044 2.486 7.141 1.00 89.44 87 SER A C 1
ATOM 639 O O . SER A 1 87 ? 9.675 3.056 6.260 1.00 89.44 87 SER A O 1
ATOM 641 N N . GLN A 1 88 ? 9.117 2.865 8.421 1.00 87.81 88 GLN A N 1
ATOM 642 C CA . GLN A 1 88 ? 9.947 3.987 8.879 1.00 87.81 88 GLN A CA 1
ATOM 643 C C . GLN A 1 88 ? 11.452 3.755 8.649 1.00 87.81 88 GLN A C 1
ATOM 645 O O . GLN A 1 88 ? 12.220 4.707 8.543 1.00 87.81 88 GLN A O 1
ATOM 650 N N . LYS A 1 89 ? 11.883 2.490 8.570 1.00 89.50 89 LYS A N 1
ATOM 651 C CA . LYS A 1 89 ? 13.287 2.096 8.367 1.00 89.50 89 LYS A CA 1
ATOM 652 C C . LYS A 1 89 ? 13.648 1.931 6.886 1.00 89.50 89 LYS A C 1
ATOM 654 O O . LYS A 1 89 ? 14.819 1.730 6.571 1.00 89.50 89 LYS A O 1
ATOM 659 N N . ALA A 1 90 ? 12.667 1.979 5.983 1.00 88.44 90 ALA A N 1
ATOM 660 C CA . ALA A 1 90 ? 12.897 1.827 4.554 1.00 88.44 90 ALA A CA 1
ATOM 661 C C . ALA A 1 90 ? 13.590 3.076 3.984 1.00 88.44 90 ALA A C 1
ATOM 663 O O . ALA A 1 90 ? 13.112 4.194 4.154 1.00 88.44 90 ALA A O 1
ATOM 664 N N . SER A 1 91 ? 14.716 2.887 3.291 1.00 88.00 91 SER A N 1
ATOM 665 C CA . SER A 1 91 ? 15.516 3.980 2.711 1.00 88.00 91 SER A CA 1
ATOM 666 C C . SER A 1 91 ? 15.641 3.913 1.188 1.00 88.00 91 SER A C 1
ATOM 668 O O . SER A 1 91 ? 15.920 4.924 0.549 1.00 88.00 91 SER A O 1
ATOM 670 N N . SER A 1 92 ? 15.416 2.739 0.593 1.00 86.81 92 SER A N 1
ATOM 671 C CA . SER A 1 92 ? 15.660 2.472 -0.832 1.00 86.81 92 SER A CA 1
ATOM 672 C C . SER A 1 92 ? 14.541 2.938 -1.772 1.00 86.81 92 SER A C 1
ATOM 674 O O . SER A 1 92 ? 14.660 2.768 -2.982 1.00 86.81 92 SER A O 1
ATOM 676 N N . GLY A 1 93 ? 13.487 3.558 -1.238 1.00 87.19 93 GLY A N 1
ATOM 677 C CA . GLY A 1 93 ? 12.356 4.072 -2.011 1.00 87.19 93 GLY A CA 1
ATOM 678 C C . GLY A 1 93 ? 11.246 3.046 -2.248 1.00 87.19 93 GLY A C 1
ATOM 679 O O . GLY A 1 93 ? 11.200 1.996 -1.609 1.00 87.19 93 GLY A O 1
ATOM 680 N N . VAL A 1 94 ? 10.329 3.396 -3.152 1.00 88.69 94 VAL A N 1
ATOM 681 C CA . VAL A 1 94 ? 9.169 2.587 -3.548 1.00 88.69 94 VAL A CA 1
ATOM 682 C C . VAL A 1 94 ? 9.311 2.238 -5.026 1.00 88.69 94 VAL A C 1
ATOM 684 O O . VAL A 1 94 ? 9.606 3.116 -5.838 1.00 88.69 94 VAL A O 1
ATOM 687 N N . ALA A 1 95 ? 9.122 0.964 -5.362 1.00 91.44 95 ALA A N 1
ATOM 688 C CA . ALA A 1 95 ? 9.134 0.504 -6.743 1.00 91.44 95 ALA A CA 1
ATOM 689 C C . ALA A 1 95 ? 7.855 0.968 -7.461 1.00 91.44 95 ALA A C 1
ATOM 691 O O . ALA A 1 95 ? 6.752 0.787 -6.950 1.00 91.44 95 ALA A O 1
ATOM 692 N N . ALA A 1 96 ? 8.023 1.576 -8.629 1.00 91.94 96 ALA A N 1
ATOM 693 C CA . ALA A 1 96 ? 6.961 2.016 -9.526 1.00 91.94 96 ALA A CA 1
ATOM 694 C C . ALA A 1 96 ? 7.521 2.014 -10.953 1.00 91.94 96 ALA A C 1
ATOM 696 O O . ALA A 1 96 ? 8.742 2.080 -11.125 1.00 91.94 96 ALA A O 1
ATOM 697 N N . CYS A 1 97 ? 6.650 1.957 -11.956 1.00 93.19 97 CYS A N 1
ATOM 698 C CA . CYS A 1 97 ? 7.063 1.979 -13.357 1.00 93.19 97 CYS A CA 1
ATOM 699 C C . CYS A 1 97 ? 6.333 3.065 -14.136 1.00 93.19 97 CYS A C 1
ATOM 701 O O . CYS A 1 97 ? 5.297 3.567 -13.714 1.00 93.19 97 CYS A O 1
ATOM 703 N N . ASN A 1 98 ? 6.917 3.462 -15.268 1.00 91.44 98 ASN A N 1
ATOM 704 C CA . ASN A 1 98 ? 6.399 4.518 -16.138 1.00 91.44 98 ASN A CA 1
ATOM 705 C C . ASN A 1 98 ? 6.060 5.839 -15.404 1.00 91.44 98 ASN A C 1
ATOM 707 O O . ASN A 1 98 ? 5.142 6.577 -15.764 1.00 91.44 98 ASN A O 1
ATOM 711 N N . THR A 1 99 ? 6.829 6.177 -14.370 1.00 92.12 99 THR A N 1
ATOM 712 C CA . THR A 1 99 ? 6.628 7.402 -13.588 1.00 92.12 99 THR A CA 1
ATOM 713 C C . THR A 1 99 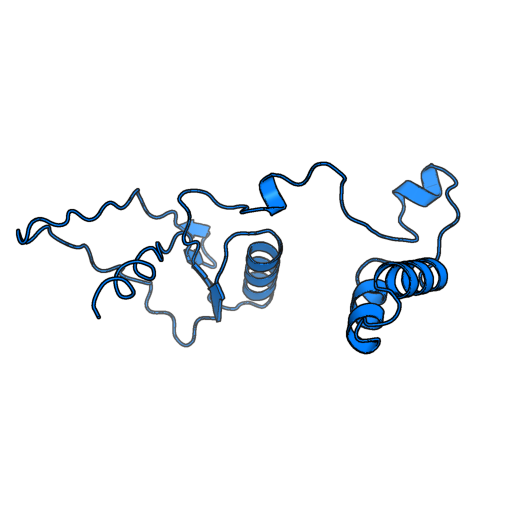? 7.146 8.640 -14.323 1.00 92.12 99 THR A C 1
ATOM 715 O O . THR A 1 99 ? 8.051 8.574 -15.160 1.00 92.12 99 THR A O 1
ATOM 718 N N . GLU A 1 100 ? 6.647 9.821 -13.953 1.00 92.62 100 GLU A N 1
ATOM 719 C CA . GLU A 1 100 ? 7.174 11.090 -14.481 1.00 92.62 100 GLU A CA 1
ATOM 720 C C . GLU A 1 100 ? 8.669 11.268 -14.178 1.00 92.62 100 GLU A C 1
ATOM 722 O O . GLU A 1 100 ? 9.440 11.716 -15.025 1.00 92.62 100 GLU A O 1
ATOM 727 N N . ALA A 1 101 ? 9.110 10.837 -12.994 1.00 93.12 101 ALA A N 1
ATOM 728 C CA . ALA A 1 101 ? 10.516 10.888 -12.609 1.00 93.12 101 ALA A CA 1
ATOM 729 C C . ALA A 1 101 ? 11.407 10.024 -13.519 1.00 93.12 101 ALA A C 1
ATOM 731 O O . ALA A 1 101 ? 12.533 10.424 -13.826 1.00 93.12 101 ALA A O 1
ATOM 732 N N . GLN A 1 102 ? 10.919 8.862 -13.966 1.00 95.31 102 GLN A N 1
ATOM 733 C CA . GLN A 1 102 ? 11.617 8.021 -14.942 1.00 95.31 102 GLN A CA 1
ATOM 734 C C . GLN A 1 102 ? 11.659 8.685 -16.320 1.00 95.31 102 GLN A C 1
ATOM 736 O O . GLN A 1 102 ? 12.734 8.749 -16.917 1.00 95.31 102 GLN A O 1
ATOM 741 N N . ARG A 1 103 ? 10.542 9.266 -16.785 1.00 93.94 103 ARG A N 1
ATOM 742 C CA . ARG A 1 103 ? 10.481 9.987 -18.070 1.00 93.94 103 ARG A CA 1
ATOM 743 C C . ARG A 1 103 ? 11.462 11.154 -18.137 1.00 93.94 103 ARG A C 1
ATOM 745 O O . ARG A 1 103 ? 12.210 11.259 -19.107 1.00 93.94 103 ARG A O 1
ATOM 752 N N . ILE A 1 104 ? 11.521 11.977 -17.088 1.00 96.62 104 ILE A N 1
ATOM 753 C CA . ILE A 1 104 ? 12.467 13.102 -16.979 1.00 96.62 104 ILE A CA 1
ATOM 754 C C . ILE A 1 104 ? 13.921 12.614 -17.023 1.00 96.62 104 ILE A C 1
ATOM 756 O O . ILE A 1 104 ? 14.789 13.284 -17.575 1.00 96.62 104 ILE A O 1
ATOM 760 N N . LYS A 1 105 ? 14.197 11.436 -16.456 1.00 97.00 105 LYS A N 1
ATOM 761 C CA . LYS A 1 105 ? 15.526 10.808 -16.472 1.00 97.00 105 LYS A CA 1
ATOM 762 C C . LYS A 1 105 ? 15.787 9.957 -17.718 1.00 97.00 105 LYS A C 1
ATOM 764 O O . LYS A 1 105 ? 16.827 9.307 -17.780 1.00 97.00 105 LYS A O 1
ATOM 769 N N . HIS A 1 106 ? 14.872 9.954 -18.689 1.00 96.62 106 HIS A N 1
ATOM 770 C CA . HIS A 1 106 ? 14.935 9.134 -19.900 1.00 96.62 106 HIS A CA 1
ATOM 771 C C . HIS A 1 106 ? 15.105 7.629 -19.621 1.00 96.62 106 HIS A C 1
ATOM 773 O O . HIS A 1 106 ? 15.746 6.910 -20.387 1.00 96.62 106 HIS A O 1
ATOM 779 N N . VAL A 1 107 ? 14.524 7.147 -18.520 1.00 96.44 107 VAL A N 1
ATOM 780 C CA . VAL A 1 107 ? 14.441 5.720 -18.196 1.00 96.44 107 VAL A CA 1
ATOM 781 C C . VAL A 1 107 ? 13.210 5.151 -18.894 1.00 96.44 107 VAL A C 1
ATOM 783 O O . VAL A 1 107 ? 12.091 5.575 -18.614 1.00 96.44 107 VAL A O 1
ATOM 786 N N . ASN A 1 108 ? 13.427 4.212 -19.815 1.00 94.00 108 ASN A N 1
ATOM 787 C CA . ASN A 1 108 ? 12.349 3.523 -20.515 1.00 94.00 108 ASN A CA 1
ATOM 788 C C . ASN A 1 108 ? 11.881 2.325 -19.684 1.00 94.00 108 ASN A C 1
ATOM 790 O O . ASN A 1 108 ? 12.643 1.377 -19.503 1.00 94.00 108 ASN A O 1
ATOM 794 N N . ASP A 1 109 ? 10.651 2.387 -19.189 1.00 95.00 109 ASP A N 1
ATOM 795 C CA . ASP A 1 109 ? 10.046 1.377 -18.322 1.00 95.00 109 ASP A CA 1
ATOM 796 C C . ASP A 1 109 ? 8.589 1.131 -18.745 1.00 95.00 109 ASP A C 1
ATOM 798 O O . ASP A 1 109 ? 8.002 1.955 -19.451 1.00 95.00 109 ASP A O 1
ATOM 802 N N . SER A 1 110 ? 8.007 0.000 -18.349 1.00 94.56 110 SER A N 1
ATOM 803 C CA . SER A 1 110 ? 6.639 -0.375 -18.727 1.00 94.56 110 SER A CA 1
ATOM 804 C C . SER A 1 110 ? 5.979 -1.295 -17.692 1.00 94.56 110 SER A C 1
ATOM 806 O O . SER A 1 110 ? 6.691 -2.041 -17.014 1.00 94.56 110 SER A O 1
ATOM 808 N N . PRO A 1 111 ? 4.634 -1.306 -17.611 1.00 95.06 111 PRO A N 1
ATOM 809 C CA . PRO A 1 111 ? 3.894 -2.237 -16.759 1.00 95.06 111 PRO A CA 1
ATOM 810 C C . PRO A 1 111 ? 4.279 -3.705 -16.999 1.00 95.06 111 PRO A C 1
ATOM 812 O O . PRO A 1 111 ? 4.421 -4.479 -16.055 1.00 95.06 111 PRO A O 1
ATOM 815 N N . GLU A 1 112 ? 4.502 -4.090 -18.258 1.00 95.75 112 GLU A N 1
ATOM 816 C CA . GLU A 1 112 ? 4.846 -5.460 -18.650 1.00 95.75 112 GLU A CA 1
ATOM 817 C C . GLU A 1 112 ? 6.235 -5.873 -18.147 1.00 95.75 112 GLU A C 1
ATOM 819 O O . GLU A 1 112 ? 6.421 -7.003 -17.686 1.00 95.75 112 GLU A O 1
ATOM 824 N N . LEU A 1 113 ? 7.206 -4.953 -18.212 1.00 96.25 113 LEU A N 1
ATOM 825 C CA . LEU A 1 113 ? 8.542 -5.168 -17.654 1.00 96.25 113 LEU A CA 1
ATOM 826 C C . LEU A 1 113 ? 8.471 -5.309 -16.132 1.00 96.25 113 LEU A C 1
ATOM 828 O O . LEU A 1 113 ? 8.994 -6.281 -15.593 1.00 96.25 113 LEU A O 1
ATOM 832 N N . PHE A 1 114 ? 7.746 -4.417 -15.453 1.00 96.56 114 PHE A N 1
ATOM 833 C CA . PHE A 1 114 ? 7.581 -4.484 -14.001 1.00 96.56 114 PHE A CA 1
ATOM 834 C C . PHE A 1 114 ? 6.918 -5.792 -13.549 1.00 96.56 114 PHE A C 1
ATOM 836 O O . PHE A 1 114 ? 7.364 -6.418 -12.583 1.00 96.56 114 PHE A O 1
ATOM 843 N N . TYR A 1 115 ? 5.874 -6.236 -14.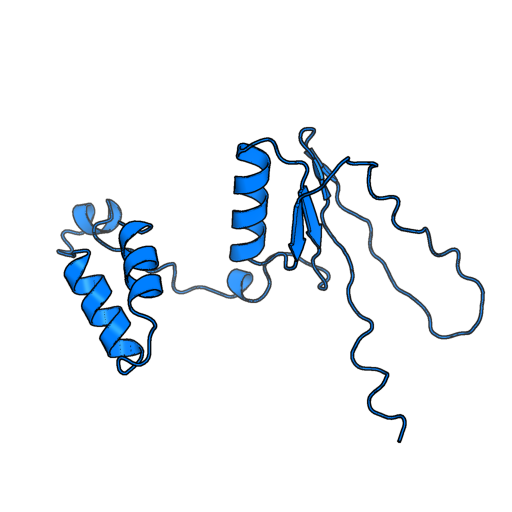258 1.00 96.81 115 TYR A N 1
ATOM 844 C CA . TYR A 1 115 ? 5.227 -7.524 -14.010 1.00 96.81 115 TYR A CA 1
ATOM 845 C C . TYR A 1 115 ? 6.225 -8.678 -14.143 1.00 96.81 115 TYR A C 1
ATOM 847 O O . TYR A 1 115 ? 6.358 -9.500 -13.236 1.00 96.81 115 TYR A O 1
ATOM 855 N N . SER A 1 116 ? 6.948 -8.730 -15.267 1.00 97.12 116 SER A N 1
ATOM 856 C CA . SER A 1 116 ? 7.925 -9.783 -15.547 1.00 97.12 116 SER A CA 1
ATOM 857 C C . SER A 1 116 ? 9.024 -9.835 -14.484 1.00 97.12 116 SER A C 1
ATOM 859 O O . SER A 1 116 ? 9.351 -10.920 -13.998 1.00 97.12 116 SER A O 1
ATOM 861 N N . ASP A 1 117 ? 9.558 -8.680 -14.087 1.00 97.25 117 ASP A N 1
ATOM 862 C CA . ASP A 1 117 ? 10.608 -8.576 -13.074 1.00 97.25 117 ASP A CA 1
ATOM 863 C C . ASP A 1 117 ? 10.101 -9.008 -11.694 1.00 97.25 117 ASP A C 1
ATOM 865 O O . ASP A 1 117 ? 10.773 -9.775 -11.004 1.00 97.25 117 ASP A O 1
ATOM 869 N N . THR A 1 118 ? 8.882 -8.608 -11.321 1.00 97.00 118 THR A N 1
ATOM 870 C CA . THR A 1 118 ? 8.247 -9.018 -10.057 1.00 97.00 118 THR A CA 1
ATOM 871 C C . THR A 1 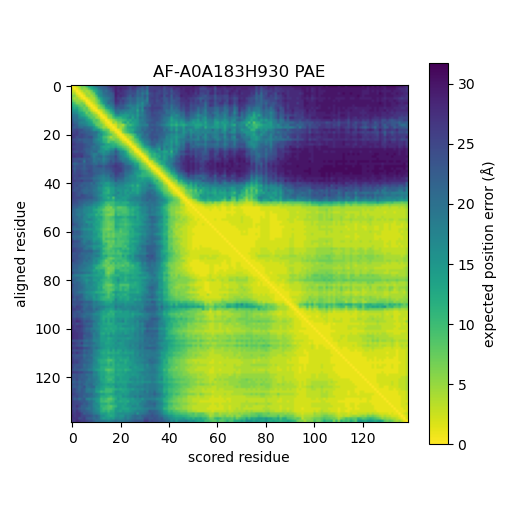118 ? 8.015 -10.528 -10.019 1.00 97.00 118 THR A C 1
ATOM 873 O O . THR A 1 118 ? 8.374 -11.201 -9.049 1.00 97.00 118 THR A O 1
ATOM 876 N N . MET A 1 119 ? 7.470 -11.088 -11.103 1.00 98.00 119 MET A N 1
ATOM 877 C CA . MET A 1 119 ? 7.264 -12.528 -11.226 1.00 98.00 119 MET A CA 1
ATOM 878 C C . MET A 1 119 ? 8.586 -13.288 -11.162 1.00 98.00 119 MET A C 1
ATOM 880 O O . MET A 1 119 ? 8.668 -14.310 -10.487 1.00 98.00 119 MET A O 1
ATOM 884 N N . SER A 1 120 ? 9.623 -12.790 -11.838 1.00 97.88 120 SER A N 1
ATOM 885 C CA . SER A 1 120 ? 10.945 -13.412 -11.830 1.00 97.88 120 SER A CA 1
ATOM 886 C C . SER A 1 120 ? 11.628 -13.329 -10.465 1.00 97.88 120 SER A C 1
ATOM 888 O O . SER A 1 120 ? 12.284 -14.288 -10.079 1.00 97.88 120 SER A O 1
ATOM 890 N N . ALA A 1 121 ? 11.495 -12.217 -9.738 1.00 97.00 121 ALA A N 1
ATOM 891 C CA . ALA A 1 121 ? 12.125 -12.024 -8.431 1.00 97.00 121 ALA A CA 1
ATOM 892 C C . ALA A 1 121 ? 11.533 -12.924 -7.335 1.00 97.00 121 ALA A C 1
ATOM 894 O O . ALA A 1 121 ? 12.234 -13.278 -6.392 1.00 97.00 121 ALA A O 1
ATOM 895 N N . GLY A 1 122 ? 10.257 -13.295 -7.460 1.00 96.56 122 GLY A N 1
ATOM 896 C CA . GLY A 1 122 ? 9.596 -14.249 -6.564 1.00 96.56 122 GLY A CA 1
ATOM 897 C C . GLY A 1 122 ? 9.651 -15.699 -7.047 1.00 96.56 122 GLY A C 1
ATOM 898 O O . GLY A 1 122 ? 8.757 -16.466 -6.706 1.00 96.56 122 GLY A O 1
ATOM 899 N N . ASP A 1 123 ? 10.613 -16.056 -7.908 1.00 97.19 123 ASP A N 1
ATOM 900 C CA . ASP A 1 123 ? 10.761 -17.398 -8.501 1.00 97.19 123 ASP A CA 1
ATOM 901 C C . ASP A 1 123 ? 9.481 -17.932 -9.180 1.00 97.19 123 ASP A C 1
ATOM 903 O O . ASP A 1 123 ? 9.295 -19.132 -9.356 1.00 97.19 123 ASP A O 1
ATOM 907 N N . ARG A 1 124 ? 8.604 -17.016 -9.614 1.00 95.31 124 ARG A N 1
ATOM 908 C CA . ARG A 1 124 ? 7.267 -17.270 -10.176 1.00 95.31 124 ARG A CA 1
ATOM 909 C C . ARG A 1 124 ? 6.284 -17.981 -9.241 1.00 95.31 124 ARG A C 1
ATOM 911 O O . ARG A 1 124 ? 5.272 -18.484 -9.711 1.00 95.31 124 ARG A O 1
ATOM 918 N N . GLU A 1 125 ? 6.533 -17.942 -7.938 1.00 97.88 125 GLU A N 1
ATOM 919 C CA . GLU A 1 125 ? 5.616 -18.443 -6.905 1.00 97.88 125 GLU A CA 1
ATOM 920 C C . GLU A 1 125 ? 4.617 -17.367 -6.434 1.00 97.88 125 GLU A C 1
ATOM 922 O O . GLU A 1 125 ? 3.757 -17.621 -5.591 1.00 97.88 125 GLU A O 1
ATOM 927 N N . ASN A 1 126 ? 4.719 -16.142 -6.962 1.00 97.81 126 ASN A N 1
ATOM 928 C CA . ASN A 1 126 ? 3.773 -15.070 -6.658 1.00 97.81 126 ASN A CA 1
ATOM 929 C C . ASN A 1 126 ? 2.367 -15.401 -7.181 1.00 97.81 126 ASN A C 1
ATOM 931 O O . ASN A 1 126 ? 2.208 -15.955 -8.269 1.00 97.81 126 ASN A O 1
ATOM 935 N N . ASP A 1 127 ? 1.338 -14.945 -6.467 1.00 97.94 127 ASP A N 1
ATOM 936 C CA . ASP A 1 127 ? -0.023 -14.942 -6.999 1.00 97.94 127 ASP A CA 1
ATOM 937 C C . ASP A 1 127 ? -0.137 -13.912 -8.132 1.00 97.94 127 ASP A C 1
ATOM 939 O O . ASP A 1 127 ? -0.023 -12.702 -7.915 1.00 97.94 127 ASP A O 1
ATOM 943 N N . HIS A 1 128 ? -0.383 -14.402 -9.346 1.00 96.38 128 HIS A N 1
ATOM 944 C CA . HIS A 1 128 ? -0.493 -13.582 -10.548 1.00 96.38 128 HIS A CA 1
ATOM 945 C C . HIS A 1 128 ? -1.544 -12.472 -10.425 1.00 96.38 128 HIS A C 1
ATOM 947 O O . HIS A 1 128 ? -1.299 -11.366 -10.896 1.00 96.38 128 HIS A O 1
ATOM 953 N N . VAL A 1 129 ? -2.673 -12.734 -9.755 1.00 97.25 129 VAL A N 1
ATOM 954 C CA . VAL A 1 129 ? -3.754 -11.749 -9.594 1.00 97.25 129 VAL A CA 1
ATOM 955 C C . VAL A 1 129 ? -3.292 -10.588 -8.719 1.00 97.25 129 VAL A C 1
ATOM 957 O O . VAL A 1 129 ? -3.616 -9.433 -8.992 1.00 97.25 129 VAL A O 1
ATOM 960 N N . LEU A 1 130 ? -2.505 -10.873 -7.681 1.00 96.75 130 LEU A N 1
ATOM 961 C CA . LEU A 1 130 ? -1.962 -9.835 -6.806 1.00 96.75 130 LEU A CA 1
ATOM 962 C C . LEU A 1 130 ? -0.855 -9.033 -7.496 1.00 96.75 130 LEU A C 1
ATOM 964 O O . LEU A 1 130 ? -0.765 -7.824 -7.286 1.00 96.75 130 LEU A O 1
ATOM 968 N N . VAL A 1 131 ? -0.042 -9.667 -8.345 1.00 96.62 131 VAL A N 1
ATOM 969 C CA . VAL A 1 131 ? 0.971 -8.950 -9.137 1.00 96.62 131 VAL A CA 1
ATOM 970 C C . VAL A 1 131 ? 0.313 -8.064 -10.201 1.00 96.62 131 VAL A C 1
ATOM 972 O O . VAL A 1 131 ? 0.734 -6.922 -10.371 1.00 96.62 131 VAL A O 1
ATOM 975 N N . ASP A 1 132 ? -0.763 -8.519 -10.846 1.00 95.56 132 ASP A N 1
ATOM 976 C CA . ASP A 1 132 ? -1.558 -7.690 -11.765 1.00 95.56 132 ASP A CA 1
ATOM 977 C C . ASP A 1 132 ? -2.146 -6.460 -11.049 1.00 95.56 132 ASP A C 1
ATOM 979 O O . ASP A 1 132 ? -2.087 -5.332 -11.553 1.00 95.56 132 ASP A O 1
ATOM 983 N N . GLN A 1 133 ? -2.672 -6.645 -9.833 1.00 95.25 133 GLN A N 1
ATOM 984 C CA . GLN A 1 133 ? -3.158 -5.533 -9.012 1.00 95.25 133 GLN A CA 1
ATOM 985 C C . GLN A 1 133 ? -2.034 -4.570 -8.628 1.00 95.25 133 GLN A C 1
ATOM 987 O O . GLN A 1 133 ? -2.212 -3.359 -8.741 1.00 95.25 133 GLN A O 1
ATOM 992 N N . LEU A 1 134 ? -0.870 -5.086 -8.224 1.00 94.25 134 LEU A N 1
ATOM 993 C CA . LEU A 1 134 ? 0.294 -4.267 -7.897 1.00 94.25 134 LEU A CA 1
ATOM 994 C C . LEU A 1 134 ? 0.696 -3.389 -9.087 1.00 94.25 134 LEU A C 1
ATOM 996 O O . LEU A 1 134 ? 0.801 -2.179 -8.930 1.00 94.25 134 LEU A O 1
ATOM 1000 N N . VAL A 1 135 ? 0.866 -3.987 -10.269 1.00 94.19 135 VAL A N 1
ATOM 1001 C CA . VAL A 1 135 ? 1.286 -3.294 -11.498 1.00 94.19 135 VAL A CA 1
ATOM 1002 C C . VAL A 1 135 ? 0.278 -2.223 -11.912 1.00 94.19 135 VAL A C 1
ATOM 1004 O O . VAL A 1 135 ? 0.666 -1.107 -12.254 1.00 94.19 135 VAL A O 1
ATOM 1007 N N . SER A 1 136 ? -1.019 -2.527 -11.846 1.00 90.44 136 SER A N 1
ATOM 1008 C CA . SER A 1 136 ? -2.056 -1.583 -12.281 1.00 90.44 136 SER A CA 1
ATOM 1009 C C . SER A 1 136 ? -2.215 -0.359 -11.369 1.00 90.44 136 SER A C 1
ATOM 1011 O O . SER A 1 136 ? -2.699 0.669 -11.831 1.00 90.44 136 SER A O 1
ATOM 1013 N N . LEU A 1 137 ? -1.793 -0.435 -10.100 1.00 83.00 137 LEU A N 1
ATOM 1014 C CA . LEU A 1 137 ? -1.910 0.664 -9.130 1.00 83.00 137 LEU A CA 1
ATOM 1015 C C . LEU A 1 137 ? -0.672 1.575 -9.047 1.00 83.00 137 LEU A C 1
ATOM 1017 O O . LEU A 1 137 ? -0.744 2.626 -8.411 1.00 83.00 137 LEU A O 1
ATOM 1021 N N . ILE A 1 138 ? 0.459 1.182 -9.643 1.00 78.75 138 ILE A N 1
ATOM 1022 C CA . ILE A 1 138 ? 1.759 1.883 -9.526 1.00 78.75 138 ILE A CA 1
ATOM 1023 C C . ILE A 1 138 ? 2.302 2.413 -10.864 1.00 78.75 138 ILE A C 1
ATOM 1025 O O . ILE A 1 138 ? 3.494 2.725 -10.962 1.00 78.75 138 ILE A O 1
ATOM 1029 N N . THR A 1 139 ? 1.439 2.472 -11.879 1.00 69.06 139 THR A N 1
ATOM 1030 C CA . THR A 1 139 ? 1.699 3.009 -13.227 1.00 69.06 139 THR A CA 1
ATOM 1031 C C . THR A 1 139 ? 1.078 4.388 -13.393 1.00 69.06 139 THR A C 1
ATOM 1033 O O . THR A 1 139 ? 1.687 5.218 -14.108 1.00 69.06 139 THR A O 1
#

Radius of gyration: 20.85 Å; Cα contacts (8 Å, |Δi|>4): 150; chains: 1; bounding box: 37×42×64 Å

Foldseek 3Di:
DPPPPPPPPQFAFFWFQALVGIDGDDDDDDDPDPDDDPPPDPPDPPDDDAAEFEAQAPVSVVVQVVCVVVVGGYGYTHSDPDGHPVNVVDDPDDDAFPDPVCVVVVNDTDLVNQLVVVCVVVVNPDDSVVSNVVSVVRD

pLDDT: mean 72.03, std 25.01, range [27.22, 98.0]